Protein AF-A0A1G3LTA3-F1 (afdb_monomer)

Solvent-accessible surface area (backbone atoms only — not comparable to full-atom values): 8894 Å² total; per-residue (Å²): 129,84,82,78,85,76,84,68,77,89,58,83,80,71,72,67,45,79,45,62,39,91,92,45,67,89,30,38,42,28,38,36,65,76,47,78,65,48,52,52,50,50,54,48,58,60,66,43,89,36,75,40,73,43,100,82,72,47,75,40,84,38,70,75,50,74,66,59,47,42,37,51,54,51,33,70,18,60,59,39,46,49,45,42,64,55,98,44,48,33,92,82,73,28,53,39,62,57,59,78,86,63,51,53,69,60,43,35,55,51,58,73,72,46,60,67,68,58,56,51,51,55,27,46,53,45,25,70,77,38,78,93,45,48,70,86,79,74,74,83,73,80,82,84,124

Secondary structure (DSSP, 8-state):
--------TTS--PPPEEEE-SS-TT-EEEEPPPPHHHHHHHHHHHTS-EEEE-TTS-EEEEPPPHHHHHHHHHHHTEEEE--BSSSS-GGGTPPBSS-TT--HHHHHHHHTTS-HHHHHHHHHHHHHH-TTSSS----------

Mean predicted aligned error: 7.72 Å

Radius of gyration: 17.9 Å; Cα contacts (8 Å, |Δi|>4): 178; chains: 1; bounding box: 56×52×42 Å

Nearest PDB structures (foldseek):
  1xmm-assembly2_C  TM=2.481E-01  e=3.861E+00  Homo sapiens

Structure (mmCIF, N/CA/C/O backbone):
data_AF-A0A1G3LTA3-F1
#
_entry.id   AF-A0A1G3LTA3-F1
#
loop_
_atom_site.group_PDB
_atom_site.id
_atom_site.type_symbol
_atom_site.label_atom_id
_atom_site.label_alt_id
_atom_site.label_comp_id
_atom_site.label_asym_id
_atom_site.label_entity_id
_atom_site.label_seq_id
_atom_site.pdbx_PDB_ins_code
_atom_site.Cartn_x
_atom_site.Cartn_y
_atom_site.Cartn_z
_atom_site.occupancy
_atom_site.B_iso_or_equiv
_atom_site.auth_seq_id
_atom_site.auth_comp_id
_atom_site.auth_asym_id
_atom_site.auth_atom_id
_atom_site.pdbx_PDB_model_num
ATOM 1 N N . MET A 1 1 ? -15.151 19.043 -3.888 1.00 39.41 1 MET A N 1
ATOM 2 C CA . MET A 1 1 ? -15.838 18.652 -5.140 1.00 39.41 1 MET A CA 1
ATOM 3 C C . MET A 1 1 ? -16.911 17.646 -4.767 1.00 39.41 1 MET A C 1
ATOM 5 O O . MET A 1 1 ? -16.621 16.795 -3.941 1.00 39.41 1 MET A O 1
ATOM 9 N N . ALA A 1 2 ? -18.138 17.779 -5.275 1.00 42.47 2 ALA A N 1
ATOM 10 C CA . ALA A 1 2 ? -19.197 16.815 -4.980 1.00 42.47 2 ALA A CA 1
ATOM 11 C C . ALA A 1 2 ? -18.816 15.447 -5.563 1.00 42.47 2 ALA A C 1
ATOM 13 O O . ALA A 1 2 ? -18.508 15.346 -6.752 1.00 42.47 2 ALA A O 1
ATOM 14 N N . GLU A 1 3 ? -18.800 14.425 -4.715 1.00 50.19 3 GLU A N 1
ATOM 15 C CA . GLU A 1 3 ? -18.513 13.047 -5.092 1.00 50.19 3 GLU A CA 1
ATOM 16 C C . GLU A 1 3 ? -19.592 12.576 -6.075 1.00 50.19 3 GLU A C 1
ATOM 18 O O . GLU A 1 3 ? -20.780 12.480 -5.753 1.00 50.19 3 GLU A O 1
ATOM 23 N N . ARG A 1 4 ? -19.207 12.388 -7.339 1.00 57.97 4 ARG A N 1
ATOM 24 C CA . ARG A 1 4 ? -20.142 11.985 -8.387 1.00 57.97 4 ARG A CA 1
ATOM 25 C C . ARG A 1 4 ? -20.451 10.509 -8.162 1.00 57.97 4 ARG A C 1
ATOM 27 O O . ARG A 1 4 ? -19.634 9.659 -8.494 1.00 57.97 4 ARG A O 1
ATOM 34 N N . LYS A 1 5 ? -21.615 10.207 -7.586 1.00 59.09 5 LYS A N 1
ATOM 35 C CA . LYS A 1 5 ? -22.044 8.829 -7.321 1.00 59.09 5 LYS A CA 1
ATOM 36 C C . LYS A 1 5 ? -22.308 8.115 -8.652 1.00 59.09 5 LYS A C 1
ATOM 38 O O . LYS A 1 5 ? -23.356 8.299 -9.269 1.00 59.09 5 LYS A O 1
ATOM 43 N N . VAL A 1 6 ? -21.316 7.374 -9.141 1.00 71.06 6 VAL A N 1
ATOM 44 C CA . VAL A 1 6 ? -21.424 6.573 -10.366 1.00 71.06 6 VAL A CA 1
ATOM 45 C C . VAL A 1 6 ? -22.192 5.295 -10.032 1.00 71.06 6 VAL A C 1
ATOM 47 O O . VAL A 1 6 ? -21.866 4.605 -9.072 1.00 71.06 6 VAL A O 1
ATOM 50 N N . ASN A 1 7 ? -23.242 4.996 -10.799 1.00 73.25 7 ASN A N 1
ATOM 51 C CA . ASN A 1 7 ? -24.010 3.763 -10.651 1.00 73.25 7 ASN A CA 1
ATOM 52 C C . ASN A 1 7 ? -23.453 2.706 -11.612 1.00 73.25 7 ASN A C 1
ATOM 54 O O . ASN A 1 7 ? -23.600 2.840 -12.826 1.00 73.25 7 ASN A O 1
ATOM 58 N N . PHE A 1 8 ? -22.836 1.663 -11.061 1.00 75.81 8 PHE A N 1
ATOM 59 C CA . PHE A 1 8 ? -22.268 0.549 -11.820 1.00 75.81 8 PHE A CA 1
ATOM 60 C C . PHE A 1 8 ? -23.259 -0.615 -12.027 1.00 75.81 8 PHE A C 1
ATOM 62 O O . PHE A 1 8 ? -22.872 -1.687 -12.474 1.00 75.81 8 PHE A O 1
ATOM 69 N N . GLY A 1 9 ? -24.553 -0.437 -11.751 1.00 77.94 9 GLY A N 1
ATOM 70 C CA . GLY A 1 9 ? -25.567 -1.464 -11.996 1.00 77.94 9 GLY A CA 1
ATOM 71 C C . GLY A 1 9 ? -25.342 -2.726 -11.157 1.00 77.94 9 GLY A C 1
ATOM 72 O O . GLY A 1 9 ? -25.261 -2.646 -9.937 1.00 77.94 9 GLY A O 1
ATOM 73 N N . ALA A 1 10 ? -25.277 -3.891 -11.810 1.00 75.81 10 ALA A N 1
ATOM 74 C CA . ALA A 1 10 ? -25.133 -5.197 -11.156 1.00 75.81 10 ALA A CA 1
ATOM 75 C C . ALA A 1 10 ? -23.674 -5.612 -10.877 1.00 75.81 10 ALA A C 1
ATOM 77 O O . ALA A 1 10 ? -23.446 -6.704 -10.357 1.00 75.81 10 ALA A O 1
ATOM 78 N N . TYR A 1 11 ? -22.686 -4.787 -11.241 1.00 76.38 11 TYR A N 1
ATOM 79 C CA . TYR A 1 11 ? -21.294 -5.063 -10.892 1.00 76.38 11 TYR A CA 1
ATOM 80 C C . TYR A 1 11 ? -21.089 -4.882 -9.383 1.00 76.38 11 TYR A C 1
ATOM 82 O O . TYR A 1 11 ? -21.552 -3.898 -8.804 1.00 76.38 11 TYR A O 1
ATOM 90 N N . ALA A 1 12 ? -20.401 -5.835 -8.748 1.00 68.25 12 ALA A N 1
A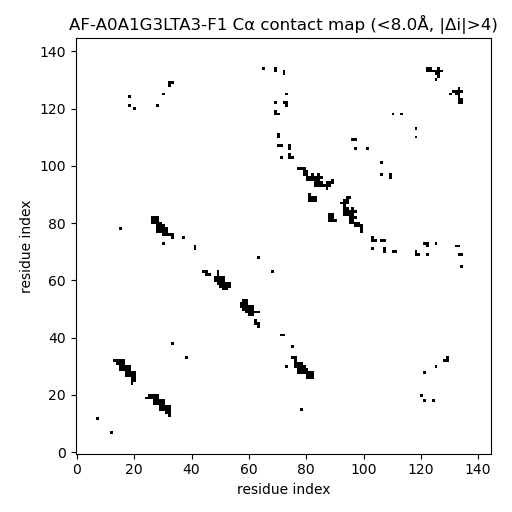TOM 91 C CA . ALA A 1 12 ? -20.110 -5.770 -7.323 1.00 68.25 12 ALA A CA 1
ATOM 92 C C . ALA A 1 12 ? -19.143 -4.614 -7.039 1.00 68.25 12 ALA A C 1
ATOM 94 O O . ALA A 1 12 ? -18.015 -4.602 -7.529 1.00 68.25 12 ALA A O 1
ATOM 95 N N . ILE A 1 13 ? -19.590 -3.652 -6.233 1.00 67.81 13 ILE A N 1
ATOM 96 C CA . ILE A 1 13 ? -18.686 -2.739 -5.538 1.00 67.81 13 ILE A CA 1
ATOM 97 C C . ILE A 1 13 ? -18.084 -3.575 -4.415 1.00 67.81 13 ILE A C 1
ATOM 99 O O . ILE A 1 13 ? -18.796 -3.964 -3.490 1.00 67.81 13 ILE A O 1
ATOM 103 N N . LEU A 1 14 ? -16.813 -3.936 -4.556 1.00 79.00 14 LEU A N 1
ATOM 104 C CA . LEU A 1 14 ? -16.095 -4.628 -3.496 1.00 79.00 14 LEU A CA 1
ATOM 105 C C . LEU A 1 14 ? -15.957 -3.670 -2.305 1.00 79.00 14 LEU A C 1
ATOM 107 O O . LEU A 1 14 ? -15.742 -2.472 -2.490 1.00 79.00 14 LEU A O 1
ATOM 111 N N . GLU A 1 15 ? -16.142 -4.185 -1.094 1.00 84.75 15 GLU A N 1
ATOM 112 C CA . GLU A 1 15 ? -15.976 -3.389 0.121 1.00 84.75 15 GLU A CA 1
ATOM 113 C C . GLU A 1 15 ? -14.499 -3.372 0.542 1.00 84.75 15 GLU A C 1
ATOM 115 O O . GLU A 1 15 ? -13.805 -4.380 0.359 1.00 84.75 15 GLU A O 1
ATOM 120 N N . PRO A 1 16 ? -14.006 -2.261 1.120 1.00 92.81 16 PRO A N 1
ATOM 121 C CA . PRO A 1 16 ? -12.663 -2.208 1.680 1.00 92.81 16 PRO A CA 1
ATOM 122 C C . PRO A 1 16 ? -12.490 -3.245 2.790 1.00 92.81 16 PRO A C 1
ATOM 124 O O . PRO A 1 16 ? -13.372 -3.437 3.632 1.00 92.81 16 PRO A O 1
ATOM 127 N N . VAL A 1 17 ? -11.329 -3.892 2.830 1.00 95.06 17 VAL A N 1
ATOM 128 C CA . VAL A 1 17 ? -11.019 -4.921 3.827 1.00 95.06 17 VAL A CA 1
ATOM 129 C C . VAL A 1 17 ? -10.079 -4.350 4.876 1.00 95.06 17 VAL A C 1
ATOM 131 O O . VAL A 1 17 ? -8.996 -3.863 4.564 1.00 95.06 17 VAL A O 1
ATOM 134 N N . LYS A 1 18 ? -10.467 -4.448 6.148 1.00 96.44 18 LYS A N 1
ATOM 135 C CA . LYS A 1 18 ? -9.602 -4.098 7.278 1.00 96.44 18 LYS A CA 1
ATOM 136 C C . LYS A 1 18 ? -8.762 -5.312 7.683 1.00 96.44 18 LYS A C 1
ATOM 138 O O . LYS A 1 18 ? -9.285 -6.257 8.266 1.00 96.44 18 LYS A O 1
ATOM 143 N N . TYR A 1 19 ? -7.468 -5.270 7.392 1.00 96.69 19 TYR A N 1
ATOM 144 C CA . TYR A 1 19 ? -6.486 -6.269 7.807 1.00 96.69 19 TYR A CA 1
ATOM 145 C C . TYR A 1 19 ? -5.900 -5.920 9.182 1.00 96.69 19 TYR A C 1
ATOM 147 O O . TYR A 1 19 ? -5.573 -4.759 9.415 1.00 96.69 19 TYR A O 1
ATOM 155 N N . GLN A 1 20 ? -5.755 -6.900 10.077 1.00 97.31 20 GLN A N 1
ATOM 156 C CA . GLN A 1 20 ? -5.083 -6.749 11.376 1.00 97.31 20 GLN A CA 1
ATOM 157 C C . GLN A 1 20 ? -3.740 -7.472 11.363 1.00 97.31 20 GLN A C 1
ATOM 159 O O . GLN A 1 20 ? -3.657 -8.592 10.861 1.00 97.31 20 GLN A O 1
ATOM 164 N N . PHE A 1 21 ? -2.712 -6.853 11.943 1.00 96.19 21 PHE A N 1
ATOM 165 C CA . PHE A 1 21 ? -1.368 -7.424 11.939 1.00 96.19 21 PHE A CA 1
ATOM 166 C C . PHE A 1 21 ? -1.225 -8.571 12.939 1.00 96.19 21 PHE A C 1
ATOM 168 O O . PHE A 1 21 ? -1.682 -8.493 14.076 1.00 96.19 21 PHE A O 1
ATOM 175 N N . ALA A 1 22 ? -0.519 -9.628 12.546 1.00 95.31 22 ALA A N 1
ATOM 176 C CA . ALA A 1 22 ? -0.344 -10.824 13.362 1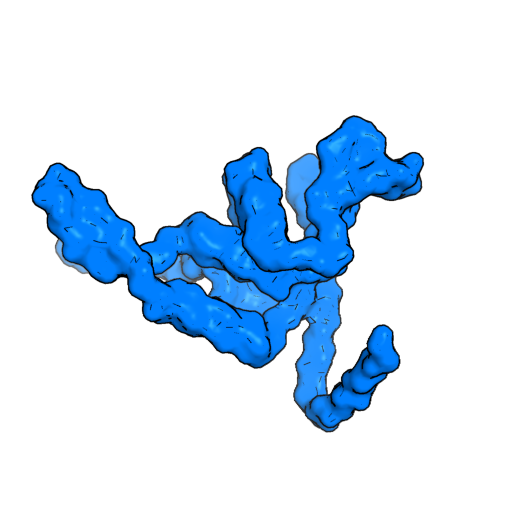.00 95.31 22 ALA A CA 1
ATOM 177 C C . ALA A 1 22 ? 0.463 -10.551 14.641 1.00 95.31 22 ALA A C 1
ATOM 179 O O . ALA A 1 22 ? 0.159 -11.099 15.701 1.00 95.31 22 ALA A O 1
ATOM 180 N N . LYS A 1 23 ? 1.501 -9.709 14.545 1.00 95.75 23 LYS A N 1
ATOM 181 C CA . LYS A 1 23 ? 2.366 -9.355 15.685 1.00 95.75 23 LYS A CA 1
ATOM 182 C C . LYS A 1 23 ? 1.841 -8.192 16.523 1.00 95.75 23 LYS A C 1
ATOM 184 O O . LYS A 1 23 ? 2.209 -8.104 17.688 1.00 95.75 23 LYS A O 1
ATOM 189 N N . MET A 1 24 ? 1.006 -7.339 15.933 1.00 94.44 24 MET A N 1
ATOM 190 C CA . MET A 1 24 ? 0.408 -6.158 16.566 1.00 94.44 24 MET A CA 1
ATOM 191 C C . MET A 1 24 ? -1.092 -6.125 16.225 1.00 94.44 24 MET A C 1
ATOM 193 O O . MET A 1 24 ? -1.490 -5.396 15.316 1.00 94.44 24 MET A O 1
ATOM 197 N N . PRO A 1 25 ? -1.935 -6.951 16.874 1.00 93.94 25 PRO A N 1
ATOM 198 C CA . PRO A 1 25 ? -3.354 -7.103 16.518 1.00 93.94 25 PRO A CA 1
ATOM 199 C C . PRO A 1 25 ? -4.193 -5.825 16.659 1.00 93.94 25 PRO A C 1
ATOM 201 O O . PRO A 1 25 ? -5.274 -5.707 16.079 1.00 93.94 25 PRO A O 1
ATOM 204 N N . GLU A 1 26 ? -3.710 -4.870 17.450 1.00 94.50 26 GLU A N 1
ATOM 205 C CA . GLU A 1 26 ? -4.269 -3.532 17.586 1.00 94.50 26 GLU A CA 1
ATOM 206 C C . GLU A 1 26 ? -4.029 -2.669 16.342 1.00 94.50 26 GLU A C 1
ATOM 208 O O . GLU A 1 26 ? -4.812 -1.761 16.060 1.00 94.50 26 GLU A O 1
ATOM 213 N N . TRP A 1 27 ? -2.978 -2.953 15.569 1.00 96.38 27 TRP A N 1
ATOM 214 C CA . TRP A 1 27 ? -2.707 -2.261 14.319 1.00 96.38 27 TRP A CA 1
ATOM 215 C C . TRP A 1 27 ? -3.538 -2.843 13.186 1.00 96.38 27 TRP A C 1
ATOM 217 O O . TRP A 1 27 ? -3.764 -4.052 13.085 1.00 96.38 27 TRP A O 1
ATOM 227 N N . TYR A 1 28 ? -3.952 -1.966 12.280 1.00 97.62 2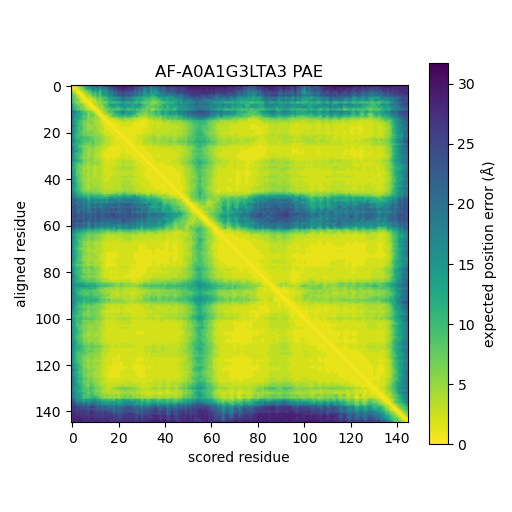8 TYR A N 1
ATOM 228 C CA . TYR A 1 28 ? -4.665 -2.332 11.078 1.00 97.62 28 TYR A CA 1
ATOM 229 C C . TYR A 1 28 ? -4.169 -1.588 9.845 1.00 97.62 28 TYR A C 1
ATOM 231 O O . TYR A 1 28 ? -3.651 -0.469 9.905 1.00 97.62 28 TYR A O 1
ATOM 239 N N . TRP A 1 29 ? -4.420 -2.212 8.704 1.00 97.81 29 TRP A N 1
ATOM 240 C CA . TRP A 1 29 ? -4.284 -1.632 7.379 1.00 97.81 29 TRP A CA 1
ATOM 241 C C . TRP A 1 29 ? -5.593 -1.838 6.620 1.00 97.81 29 TRP A C 1
ATOM 243 O O . TRP A 1 29 ? -6.132 -2.943 6.601 1.00 97.81 29 TRP A O 1
ATOM 253 N N . VAL A 1 30 ? -6.144 -0.782 6.033 1.00 97.69 30 VAL A N 1
ATOM 254 C CA . VAL A 1 30 ? -7.342 -0.867 5.192 1.00 97.69 30 VAL A CA 1
ATOM 255 C C . VAL A 1 30 ? -6.899 -1.013 3.746 1.00 97.69 30 VAL A C 1
ATOM 257 O O . VAL A 1 30 ? -6.119 -0.201 3.247 1.00 97.69 30 VAL A O 1
ATOM 260 N N . ILE A 1 31 ? -7.397 -2.060 3.099 1.00 96.69 31 ILE A N 1
ATOM 261 C CA . ILE A 1 31 ? -7.117 -2.406 1.711 1.00 96.69 31 ILE A CA 1
ATOM 262 C C . ILE A 1 31 ? -8.359 -2.064 0.895 1.00 96.69 31 ILE A C 1
ATOM 264 O O . ILE A 1 31 ? -9.397 -2.717 1.021 1.00 96.69 31 ILE A O 1
ATOM 268 N N . GLU A 1 32 ? -8.245 -1.034 0.069 1.00 94.75 32 GLU A N 1
ATOM 269 C CA . GLU A 1 32 ? -9.228 -0.713 -0.957 1.00 94.75 32 GLU A CA 1
ATOM 270 C C . GLU A 1 32 ? -9.126 -1.736 -2.094 1.00 94.75 32 GLU A C 1
ATOM 272 O O . GLU A 1 32 ? -8.020 -2.104 -2.502 1.00 94.75 32 GLU A O 1
ATOM 277 N N . PRO A 1 33 ? -10.252 -2.212 -2.639 1.00 90.75 33 PRO A N 1
ATOM 278 C CA . PRO A 1 33 ? -10.215 -3.055 -3.821 1.00 90.75 33 PRO A CA 1
ATOM 279 C C . PRO A 1 33 ? -9.676 -2.257 -5.020 1.00 90.75 33 PRO A C 1
ATOM 281 O O . PRO A 1 33 ? -10.120 -1.127 -5.252 1.00 90.75 33 PRO A O 1
ATOM 284 N N . PRO A 1 34 ? -8.765 -2.829 -5.825 1.00 92.19 34 PRO A N 1
ATOM 285 C CA . PRO A 1 34 ? -8.207 -2.132 -6.968 1.00 92.19 34 PRO A CA 1
ATOM 286 C C . PRO A 1 34 ? -9.292 -1.856 -8.004 1.00 92.19 34 PRO A C 1
ATOM 288 O O . PRO A 1 34 ? -10.126 -2.701 -8.342 1.00 92.19 34 PRO A O 1
ATOM 291 N N . THR A 1 35 ? -9.267 -0.647 -8.539 1.00 91.12 35 THR A N 1
ATOM 292 C CA . THR A 1 35 ? -10.135 -0.223 -9.628 1.00 91.12 35 THR A CA 1
ATOM 293 C C . THR A 1 35 ? -9.465 -0.477 -10.978 1.00 91.12 35 THR A C 1
ATOM 295 O O . THR A 1 35 ? -8.256 -0.687 -11.082 1.00 91.12 35 THR A O 1
ATOM 298 N N . SER A 1 36 ? -10.221 -0.351 -12.074 1.00 90.31 36 SER A N 1
ATOM 299 C CA . SER A 1 36 ? -9.635 -0.405 -13.424 1.00 90.31 36 SER A CA 1
ATOM 300 C C . SER A 1 36 ? -8.562 0.668 -13.666 1.00 90.31 36 SER A C 1
ATOM 302 O O . SER A 1 36 ? -7.725 0.514 -14.554 1.00 90.31 36 SER A O 1
ATOM 304 N N . ARG A 1 37 ? -8.583 1.772 -12.906 1.00 92.56 37 ARG A N 1
ATOM 305 C CA . ARG A 1 37 ? -7.535 2.794 -12.966 1.00 92.56 37 ARG A CA 1
ATOM 306 C C . ARG A 1 37 ? -6.229 2.271 -12.374 1.00 92.56 37 ARG A C 1
ATOM 308 O O . ARG A 1 37 ? -5.180 2.529 -12.961 1.00 92.56 37 ARG A O 1
ATOM 315 N N . ASP A 1 38 ? -6.306 1.545 -11.270 1.00 94.56 38 ASP A N 1
ATOM 316 C CA . ASP A 1 38 ? -5.139 1.037 -10.549 1.00 94.56 38 ASP A CA 1
ATOM 317 C C . ASP A 1 38 ? -4.478 -0.091 -11.344 1.00 94.56 38 ASP A C 1
ATOM 319 O O . ASP A 1 38 ? -3.265 -0.080 -11.538 1.00 94.56 38 ASP A O 1
ATOM 323 N N . GLU A 1 39 ? -5.278 -0.962 -11.966 1.00 93.56 39 GLU A N 1
ATOM 324 C CA . GLU A 1 39 ? -4.793 -1.960 -12.932 1.00 93.56 39 GLU A CA 1
ATOM 325 C C . GLU A 1 39 ? -4.057 -1.310 -14.115 1.00 93.56 39 GLU A C 1
ATOM 327 O O . GLU A 1 39 ? -2.987 -1.754 -14.535 1.00 93.56 39 GLU A O 1
ATOM 332 N N . LEU A 1 40 ? -4.581 -0.196 -14.643 1.00 94.75 40 LEU A N 1
ATOM 333 C CA . LEU A 1 40 ? -3.898 0.556 -15.697 1.00 94.75 40 LEU A CA 1
ATOM 334 C C . LEU A 1 40 ? -2.591 1.191 -15.195 1.00 94.75 40 LEU A C 1
ATOM 336 O O . LEU A 1 40 ? -1.634 1.310 -15.965 1.00 94.75 40 LEU A O 1
ATOM 340 N N . GLN A 1 41 ? -2.537 1.627 -13.935 1.00 94.75 41 GLN A N 1
ATOM 341 C CA . GLN A 1 41 ? -1.311 2.146 -13.328 1.00 94.75 41 GLN A CA 1
ATOM 342 C C . GLN A 1 41 ? -0.270 1.040 -13.148 1.00 94.75 41 GLN A C 1
ATOM 344 O O . GLN A 1 41 ? 0.879 1.260 -13.527 1.00 94.75 41 GLN A O 1
ATOM 349 N N . MET A 1 42 ? -0.670 -0.152 -12.703 1.00 94.00 42 MET A N 1
ATOM 350 C CA . MET A 1 42 ? 0.202 -1.328 -12.637 1.00 94.00 42 MET A CA 1
ATOM 351 C C . MET A 1 42 ? 0.719 -1.733 -14.018 1.00 94.00 42 MET A C 1
ATOM 353 O O . MET A 1 42 ? 1.921 -1.907 -14.210 1.00 94.00 42 MET A O 1
ATOM 357 N N . ALA A 1 43 ? -0.149 -1.782 -15.031 1.00 91.69 43 ALA A N 1
ATOM 358 C CA . ALA A 1 43 ? 0.270 -2.084 -16.397 1.00 91.69 43 ALA A CA 1
ATOM 359 C C . ALA A 1 43 ? 1.303 -1.071 -16.919 1.00 91.69 43 ALA A C 1
ATOM 361 O O . ALA A 1 43 ? 2.294 -1.452 -17.543 1.00 91.69 43 ALA A O 1
ATOM 362 N N . LYS A 1 44 ? 1.108 0.226 -16.656 1.00 91.19 44 LYS A N 1
ATOM 363 C CA . LYS A 1 44 ? 2.090 1.262 -17.014 1.00 91.19 44 LYS A CA 1
ATOM 364 C C . LYS A 1 44 ? 3.393 1.105 -16.243 1.00 91.19 44 LYS A C 1
ATOM 366 O O . LYS A 1 44 ? 4.447 1.295 -16.834 1.00 91.19 44 LYS A O 1
ATOM 371 N N . PHE A 1 45 ? 3.314 0.760 -14.964 1.00 91.12 45 PHE A N 1
ATOM 372 C CA . PHE A 1 45 ? 4.469 0.533 -14.109 1.00 91.12 45 PHE A CA 1
ATOM 373 C C . PHE A 1 45 ? 5.339 -0.623 -14.627 1.00 91.12 45 PHE A C 1
ATOM 375 O O . PHE A 1 45 ? 6.539 -0.438 -14.811 1.00 91.12 45 PHE A O 1
ATOM 382 N N . TYR A 1 46 ? 4.742 -1.761 -14.995 1.00 88.69 46 TYR A N 1
ATOM 383 C CA . TYR A 1 46 ? 5.479 -2.889 -15.583 1.00 88.69 46 TYR A CA 1
ATOM 384 C C . TYR A 1 46 ? 6.096 -2.594 -16.951 1.00 88.69 46 TYR A C 1
ATOM 386 O O . TYR A 1 46 ? 7.132 -3.157 -17.294 1.00 88.69 46 TYR A O 1
ATOM 394 N N . ASN A 1 47 ? 5.458 -1.732 -17.744 1.00 85.69 47 ASN A N 1
ATOM 395 C CA . ASN A 1 47 ? 5.933 -1.365 -19.079 1.00 85.69 47 ASN A CA 1
ATOM 396 C C . ASN A 1 47 ? 6.811 -0.104 -19.082 1.00 85.69 47 ASN A C 1
ATOM 398 O O . ASN A 1 47 ? 7.262 0.326 -20.147 1.00 85.69 47 ASN A O 1
ATOM 402 N N . ALA A 1 48 ? 7.040 0.515 -17.921 1.00 83.69 48 ALA A N 1
ATOM 403 C CA . ALA A 1 48 ? 7.917 1.666 -17.820 1.00 83.69 48 ALA A CA 1
ATOM 404 C C . ALA A 1 48 ? 9.357 1.220 -18.125 1.00 83.69 48 ALA A C 1
ATOM 406 O O . ALA A 1 48 ? 9.813 0.214 -17.579 1.00 83.69 48 ALA A O 1
ATOM 407 N N . PRO A 1 49 ? 10.096 1.938 -18.990 1.00 72.38 49 PRO A N 1
ATOM 408 C CA . PRO A 1 49 ? 11.468 1.579 -19.309 1.00 72.38 49 PRO A CA 1
ATOM 409 C C . PRO A 1 49 ? 12.349 1.758 -18.069 1.00 72.38 49 PRO A C 1
ATOM 411 O O . PRO A 1 49 ? 12.788 2.865 -17.764 1.00 72.38 49 PRO A O 1
ATOM 414 N N . GLN A 1 50 ? 12.622 0.666 -17.357 1.00 71.12 50 GLN A N 1
ATOM 415 C CA . GLN A 1 50 ? 13.645 0.643 -16.321 1.00 71.12 50 GLN A CA 1
ATOM 416 C C . GLN A 1 50 ? 14.987 0.289 -16.953 1.00 71.12 50 GLN A C 1
ATOM 418 O O . GLN A 1 50 ? 15.083 -0.635 -17.759 1.00 71.12 50 GLN A O 1
ATOM 423 N N . ILE A 1 51 ? 16.036 1.024 -16.599 1.00 71.69 51 ILE A N 1
ATOM 424 C CA . ILE A 1 51 ? 17.396 0.729 -17.045 1.00 71.69 51 ILE A CA 1
ATOM 425 C C . ILE A 1 51 ? 18.136 0.075 -15.887 1.00 71.69 51 ILE A C 1
ATOM 427 O O . ILE A 1 51 ? 18.470 0.732 -14.904 1.00 71.69 51 ILE A O 1
ATOM 431 N N . THR A 1 52 ? 18.437 -1.213 -16.019 1.00 66.81 52 THR A N 1
ATOM 432 C CA . THR A 1 52 ? 19.364 -1.889 -15.111 1.00 66.81 52 THR A CA 1
ATOM 433 C C . THR A 1 52 ? 20.769 -1.802 -15.692 1.00 66.81 52 THR A C 1
ATOM 435 O O . THR A 1 52 ? 21.002 -2.201 -16.837 1.00 66.81 52 THR A O 1
ATOM 438 N N . ILE A 1 53 ? 21.716 -1.287 -14.907 1.00 70.31 53 ILE A N 1
ATOM 439 C CA . ILE A 1 53 ? 23.134 -1.254 -15.277 1.00 70.31 53 ILE A CA 1
ATOM 440 C C . ILE A 1 53 ? 23.766 -2.562 -14.809 1.00 70.31 53 ILE A C 1
ATOM 442 O O . ILE A 1 53 ? 23.923 -2.802 -13.613 1.00 70.31 53 ILE A O 1
ATOM 446 N N . GLY A 1 54 ? 24.111 -3.429 -15.758 1.00 72.56 54 GLY A N 1
ATOM 447 C CA . GLY A 1 54 ? 24.810 -4.672 -15.458 1.00 72.5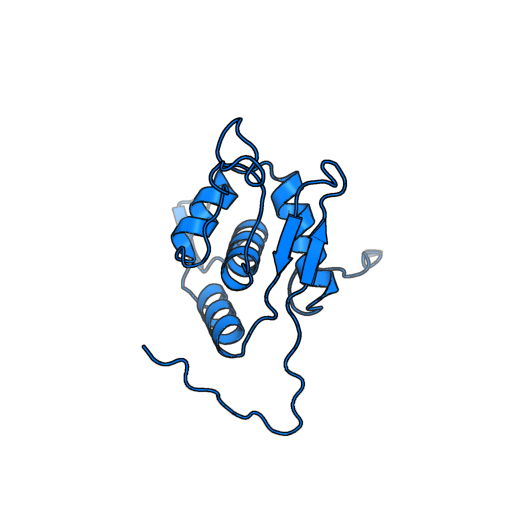6 54 GLY A CA 1
ATOM 448 C C . GLY A 1 54 ? 26.258 -4.441 -14.991 1.00 72.56 54 GLY A C 1
ATOM 449 O O . GLY A 1 54 ? 26.815 -3.365 -15.215 1.00 72.56 54 GLY A O 1
ATOM 450 N N . PRO A 1 55 ? 26.929 -5.474 -14.445 1.00 69.38 55 PRO A N 1
ATOM 451 C CA . PRO A 1 55 ? 28.309 -5.386 -13.938 1.00 69.38 55 PRO A CA 1
ATOM 452 C C . PRO A 1 55 ? 29.348 -4.885 -14.957 1.00 69.38 55 PRO A C 1
ATOM 454 O O . PRO A 1 55 ? 30.401 -4.388 -14.580 1.00 69.38 55 PRO A O 1
ATOM 457 N N . ALA A 1 56 ? 29.048 -5.006 -16.254 1.00 77.31 56 ALA A N 1
ATOM 458 C CA . ALA A 1 56 ? 29.885 -4.547 -17.362 1.00 77.31 56 ALA A CA 1
ATOM 459 C C . ALA A 1 56 ? 29.443 -3.187 -17.952 1.00 77.31 56 ALA A C 1
ATOM 461 O O . ALA A 1 56 ? 29.790 -2.875 -19.088 1.00 77.31 56 ALA A O 1
ATOM 462 N N . GLY A 1 57 ? 28.609 -2.413 -17.247 1.00 74.19 57 GLY A N 1
ATOM 463 C CA . GLY A 1 57 ? 28.074 -1.136 -17.739 1.00 74.19 57 GLY A CA 1
ATOM 464 C C . GLY A 1 57 ? 27.037 -1.272 -18.861 1.00 74.19 57 GLY A C 1
ATOM 465 O O . GLY A 1 57 ? 26.677 -0.284 -19.496 1.00 74.19 57 GLY A O 1
ATOM 466 N N . THR A 1 58 ? 26.547 -2.487 -19.131 1.00 70.19 58 THR A N 1
ATOM 467 C CA . THR A 1 58 ? 25.506 -2.711 -20.142 1.00 70.19 58 THR A CA 1
ATOM 468 C C . THR A 1 58 ? 24.143 -2.315 -19.582 1.00 70.19 58 THR A C 1
ATOM 470 O O . THR A 1 58 ? 23.715 -2.843 -18.558 1.00 70.19 58 THR A O 1
ATOM 473 N N . SER A 1 59 ? 23.474 -1.380 -20.257 1.00 69.06 59 SER A N 1
ATOM 474 C CA . SER A 1 59 ? 22.081 -1.018 -19.991 1.00 69.06 59 SER A CA 1
ATOM 475 C C . SER A 1 59 ? 21.163 -2.081 -20.588 1.00 69.06 59 SER A C 1
ATOM 477 O O . SER A 1 59 ? 21.299 -2.431 -21.764 1.00 69.06 59 SER A O 1
ATOM 479 N N . ARG A 1 60 ? 20.243 -2.614 -19.783 1.00 67.12 60 ARG A N 1
ATOM 480 C CA . ARG A 1 60 ? 19.174 -3.500 -20.252 1.00 67.12 60 ARG A CA 1
ATOM 481 C C . ARG A 1 60 ? 17.826 -3.007 -19.731 1.00 67.12 60 ARG A C 1
ATOM 483 O O . ARG A 1 60 ? 17.791 -2.504 -18.607 1.00 67.12 60 ARG A O 1
ATOM 490 N N . PRO A 1 61 ? 16.737 -3.182 -20.504 1.00 66.00 61 PRO A N 1
ATOM 491 C CA . PRO A 1 61 ? 15.389 -3.064 -19.970 1.00 66.00 61 PRO A CA 1
ATOM 492 C C . PRO A 1 61 ? 15.239 -4.024 -18.784 1.00 66.00 61 PRO A C 1
ATOM 494 O O . PRO A 1 61 ? 15.388 -5.237 -18.951 1.00 66.00 61 PRO A O 1
ATOM 497 N N . GLY A 1 62 ? 15.031 -3.474 -17.594 1.00 70.94 62 GLY A N 1
ATOM 498 C CA . GLY A 1 62 ? 14.693 -4.219 -16.387 1.00 70.94 62 GLY A CA 1
ATOM 499 C C . GLY A 1 62 ? 13.179 -4.325 -16.236 1.00 70.94 62 GLY A C 1
ATOM 500 O O . GLY A 1 62 ? 12.448 -3.435 -16.667 1.00 70.94 62 GLY A O 1
ATOM 501 N N . LEU A 1 63 ? 12.712 -5.417 -15.636 1.00 80.69 63 LEU A N 1
ATOM 502 C CA . LEU A 1 63 ? 11.370 -5.467 -15.060 1.00 80.69 63 LEU A CA 1
ATOM 503 C C . LEU A 1 63 ? 11.444 -4.946 -13.620 1.00 80.69 63 LEU A C 1
ATOM 505 O O . LEU A 1 63 ? 12.487 -5.147 -12.987 1.00 80.69 63 LEU A O 1
ATOM 509 N N . PRO A 1 64 ? 10.358 -4.358 -13.088 1.00 86.81 64 PRO A N 1
ATOM 510 C CA . PRO A 1 64 ? 10.286 -4.047 -11.672 1.00 86.81 64 PRO A CA 1
ATOM 511 C C . PRO A 1 64 ? 10.603 -5.278 -10.828 1.00 86.81 64 PRO A C 1
ATOM 513 O O . PRO A 1 64 ? 10.159 -6.396 -11.107 1.00 86.81 64 PRO A O 1
ATOM 516 N N . THR A 1 65 ? 11.372 -5.068 -9.775 1.00 88.94 65 THR A N 1
ATOM 517 C CA . THR A 1 65 ? 11.612 -6.076 -8.753 1.00 88.94 65 THR A CA 1
ATOM 518 C C . THR A 1 65 ? 10.317 -6.393 -8.001 1.00 88.94 65 THR A C 1
ATOM 520 O O . THR A 1 65 ? 9.340 -5.634 -8.010 1.00 88.94 65 THR A O 1
ATOM 523 N N . TRP A 1 66 ? 10.304 -7.532 -7.308 1.00 90.12 66 TRP A N 1
ATOM 524 C CA . TRP A 1 66 ? 9.149 -7.943 -6.509 1.00 90.12 66 TRP A CA 1
ATOM 525 C C . TRP A 1 66 ? 8.835 -6.938 -5.387 1.00 90.12 66 TRP A C 1
ATOM 527 O O . TRP A 1 66 ? 7.667 -6.729 -5.084 1.00 90.12 66 TRP A O 1
ATOM 537 N N . ILE A 1 67 ? 9.845 -6.275 -4.808 1.00 92.88 67 ILE A N 1
ATOM 538 C CA . ILE A 1 67 ? 9.631 -5.292 -3.736 1.00 92.88 67 ILE A CA 1
ATOM 539 C C . ILE A 1 67 ? 9.059 -3.979 -4.276 1.00 92.88 67 ILE A C 1
ATOM 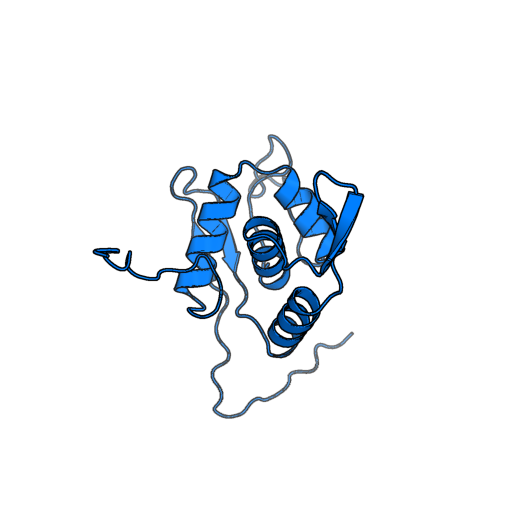541 O O . ILE A 1 67 ? 8.150 -3.421 -3.671 1.00 92.88 67 ILE A O 1
ATOM 545 N N . GLU A 1 68 ? 9.513 -3.517 -5.446 1.00 93.44 68 GLU A N 1
ATOM 546 C CA . GLU A 1 68 ? 8.922 -2.341 -6.096 1.00 93.44 68 GLU A CA 1
ATOM 547 C C . GLU A 1 68 ? 7.468 -2.620 -6.503 1.00 93.44 68 GLU A C 1
ATOM 549 O O . GLU A 1 68 ? 6.605 -1.759 -6.356 1.00 93.44 68 GLU A O 1
ATOM 554 N N . THR A 1 69 ? 7.184 -3.848 -6.949 1.00 94.88 69 THR A N 1
ATOM 555 C CA . THR A 1 69 ? 5.815 -4.310 -7.210 1.00 94.88 69 THR A CA 1
ATOM 556 C C . THR A 1 69 ? 4.969 -4.277 -5.938 1.00 94.88 69 THR A C 1
ATOM 558 O O . THR A 1 69 ? 3.896 -3.679 -5.941 1.00 94.88 69 THR A O 1
ATOM 561 N N . ALA A 1 70 ? 5.470 -4.847 -4.837 1.00 96.69 70 ALA A N 1
ATOM 562 C CA . ALA A 1 70 ? 4.772 -4.847 -3.555 1.00 96.69 70 ALA A CA 1
ATOM 563 C C . ALA A 1 70 ? 4.451 -3.425 -3.081 1.00 96.69 70 ALA A C 1
ATOM 565 O O . ALA A 1 70 ? 3.317 -3.139 -2.709 1.00 96.69 70 ALA A O 1
ATOM 566 N N . HIS A 1 71 ? 5.426 -2.514 -3.144 1.00 97.81 71 HIS A N 1
ATOM 567 C CA . HIS A 1 71 ? 5.229 -1.124 -2.739 1.00 97.81 71 HIS A CA 1
ATOM 568 C C . HIS A 1 71 ? 4.153 -0.434 -3.578 1.00 97.81 71 HIS A C 1
ATOM 570 O O . HIS A 1 71 ? 3.263 0.207 -3.016 1.00 97.81 71 HIS A O 1
ATOM 576 N N . ARG A 1 72 ? 4.193 -0.611 -4.904 1.00 97.25 72 ARG A N 1
ATOM 577 C CA . ARG A 1 72 ? 3.218 -0.002 -5.811 1.00 97.25 72 ARG A CA 1
ATOM 578 C C . ARG A 1 72 ? 1.807 -0.521 -5.552 1.00 97.25 72 ARG A C 1
ATOM 580 O O . ARG A 1 72 ? 0.881 0.279 -5.461 1.00 97.25 72 ARG A O 1
ATOM 587 N N . GLU A 1 73 ? 1.639 -1.832 -5.397 1.00 97.56 73 GLU A N 1
ATOM 588 C CA . GLU A 1 73 ? 0.336 -2.446 -5.116 1.00 97.56 73 GLU A CA 1
ATOM 589 C C . GLU A 1 73 ? -0.233 -1.999 -3.765 1.00 97.56 73 GLU A C 1
ATOM 591 O O . GLU A 1 73 ? -1.400 -1.603 -3.689 1.00 97.56 73 GLU A O 1
ATOM 596 N N . ILE A 1 74 ? 0.593 -1.995 -2.711 1.00 97.88 74 ILE A N 1
ATOM 597 C CA . ILE A 1 74 ? 0.198 -1.518 -1.378 1.00 97.88 74 ILE A CA 1
ATOM 598 C C . ILE A 1 74 ? -0.228 -0.050 -1.432 1.00 97.88 74 ILE A C 1
ATOM 600 O O . ILE A 1 74 ? -1.257 0.316 -0.869 1.00 97.88 74 ILE A O 1
ATOM 604 N N . ALA A 1 75 ? 0.540 0.792 -2.123 1.00 97.88 75 ALA A N 1
ATOM 605 C CA . ALA A 1 75 ? 0.245 2.213 -2.223 1.00 97.88 75 ALA A CA 1
ATOM 606 C C . ALA A 1 75 ? -1.027 2.501 -3.040 1.00 97.88 75 ALA A C 1
ATOM 608 O O . ALA A 1 75 ? -1.792 3.392 -2.677 1.00 97.88 75 ALA A O 1
ATOM 609 N N . LEU A 1 76 ? -1.287 1.744 -4.112 1.00 97.12 76 LEU A N 1
ATOM 610 C CA . LEU A 1 76 ? -2.499 1.892 -4.929 1.00 97.12 76 LEU A CA 1
ATOM 611 C C . LEU A 1 76 ? -3.775 1.436 -4.210 1.00 97.12 76 LEU A C 1
ATOM 613 O O . LEU A 1 76 ? -4.850 1.948 -4.502 1.00 97.12 76 LEU A O 1
ATOM 617 N N . THR A 1 77 ? -3.661 0.496 -3.273 1.00 96.69 77 THR A N 1
ATOM 618 C CA . THR A 1 77 ? -4.801 -0.074 -2.530 1.00 96.69 77 THR A CA 1
ATOM 619 C C . THR A 1 77 ? -4.914 0.466 -1.107 1.00 96.69 77 THR A C 1
ATOM 621 O O . THR A 1 77 ? -5.634 -0.085 -0.278 1.00 96.69 77 THR A O 1
ATOM 624 N N . PHE A 1 78 ? -4.213 1.550 -0.783 1.00 97.62 78 PHE A N 1
ATOM 625 C CA . PHE A 1 78 ? -4.258 2.119 0.555 1.00 97.62 78 PHE A CA 1
ATOM 626 C C . PHE A 1 78 ? -5.602 2.803 0.850 1.00 97.62 78 PHE A C 1
ATOM 628 O O . PHE A 1 78 ? -5.956 3.795 0.214 1.00 97.62 78 PHE A O 1
ATOM 635 N N . GLY A 1 79 ? -6.307 2.319 1.877 1.00 95.88 79 GLY A N 1
ATOM 636 C CA . GLY A 1 79 ? -7.546 2.923 2.389 1.00 95.88 79 GLY A CA 1
ATOM 637 C C . GLY A 1 79 ? -7.420 3.604 3.754 1.00 95.88 79 GLY A C 1
ATOM 638 O O . GLY A 1 79 ? -8.334 4.304 4.184 1.00 95.88 79 GLY A O 1
ATOM 639 N N . GLY A 1 80 ? -6.306 3.408 4.467 1.00 97.06 80 GLY A N 1
ATOM 640 C CA . GLY A 1 80 ? -6.108 3.930 5.823 1.00 97.06 80 GLY A CA 1
ATOM 641 C C . GLY A 1 80 ? -5.319 2.988 6.734 1.00 97.06 80 GLY A C 1
ATOM 642 O O . GLY A 1 80 ? -5.159 1.803 6.455 1.00 97.06 80 GLY A O 1
ATOM 643 N N . THR A 1 81 ? -4.826 3.507 7.856 1.00 97.75 81 THR A N 1
ATOM 644 C CA . THR A 1 81 ? -4.133 2.728 8.893 1.00 97.75 81 THR A CA 1
ATOM 645 C C . THR A 1 81 ? -4.219 3.445 10.241 1.00 97.75 81 THR A C 1
ATOM 647 O O . THR A 1 81 ? -4.412 4.660 10.278 1.00 97.75 81 THR A O 1
ATOM 650 N N . ASN A 1 82 ? -4.068 2.710 11.346 1.00 97.31 82 ASN A N 1
ATOM 651 C CA . ASN A 1 82 ? -3.828 3.276 12.680 1.00 97.31 82 ASN A CA 1
ATOM 652 C C . ASN A 1 82 ? -2.409 3.013 13.207 1.00 97.31 82 ASN A C 1
ATOM 654 O O . ASN A 1 82 ? -2.167 3.257 14.389 1.00 97.31 82 ASN A O 1
ATOM 658 N N . ILE A 1 83 ? -1.484 2.512 12.380 1.00 96.19 83 ILE A N 1
ATOM 659 C CA . ILE A 1 83 ? -0.075 2.421 12.777 1.00 96.19 83 ILE A CA 1
ATOM 660 C C . ILE A 1 83 ? 0.377 3.846 13.110 1.00 96.19 83 ILE A C 1
ATOM 662 O O . ILE A 1 83 ? 0.243 4.717 12.247 1.00 96.19 83 ILE A O 1
ATOM 666 N N . PRO A 1 84 ? 0.852 4.130 14.330 1.00 95.38 84 PRO A N 1
ATOM 667 C CA . PRO A 1 84 ? 1.159 5.495 14.719 1.00 95.38 84 PRO A CA 1
ATOM 668 C C . PRO A 1 84 ? 2.500 5.944 14.119 1.00 95.38 84 PRO A C 1
ATOM 670 O O . PRO A 1 84 ? 3.438 5.160 13.992 1.00 95.38 84 PRO A O 1
ATOM 673 N N . LEU A 1 85 ? 2.593 7.221 13.739 1.00 92.94 85 LEU A N 1
ATOM 674 C CA . LEU A 1 85 ? 3.831 7.839 13.243 1.00 92.94 85 LEU A CA 1
ATOM 675 C C . LEU A 1 85 ? 4.881 8.015 14.357 1.00 92.94 85 LEU A C 1
ATOM 677 O O . LEU A 1 85 ? 6.080 8.060 14.089 1.00 92.94 85 LEU A O 1
ATOM 681 N N . ALA A 1 86 ? 4.421 8.154 15.599 1.00 90.44 86 ALA A N 1
ATOM 682 C CA . ALA A 1 86 ? 5.229 8.378 16.794 1.00 90.44 86 ALA A CA 1
ATOM 683 C C . ALA A 1 86 ? 4.672 7.550 17.965 1.00 90.44 86 ALA A C 1
ATOM 685 O O . ALA A 1 86 ? 3.768 6.743 17.784 1.00 90.44 86 ALA A O 1
ATOM 686 N N . ASP A 1 87 ? 5.163 7.772 19.182 1.00 89.69 87 ASP A N 1
ATOM 687 C CA . ASP A 1 87 ? 4.792 6.961 20.355 1.00 89.69 87 ASP A CA 1
ATOM 688 C C . ASP A 1 87 ? 3.332 7.134 20.818 1.00 89.69 87 ASP A C 1
ATOM 690 O O . ASP A 1 87 ? 2.859 6.400 21.684 1.00 89.69 87 ASP A O 1
ATOM 694 N N . VAL A 1 88 ? 2.608 8.110 20.267 1.00 90.62 88 VAL A N 1
ATOM 695 C CA . VAL A 1 88 ? 1.202 8.357 20.603 1.00 90.62 88 VAL A CA 1
ATOM 696 C C . VAL A 1 88 ? 0.314 7.550 19.663 1.00 90.62 88 VAL A C 1
ATOM 698 O O . VAL A 1 88 ? 0.344 7.756 18.448 1.00 90.62 88 VAL A O 1
ATOM 701 N N . ALA A 1 89 ? -0.501 6.657 20.224 1.00 90.69 89 ALA A N 1
ATOM 702 C CA . ALA A 1 89 ? -1.465 5.877 19.459 1.00 90.69 89 ALA A CA 1
ATOM 703 C C . ALA A 1 89 ? -2.476 6.787 18.740 1.00 90.69 89 ALA A C 1
ATOM 705 O O . ALA A 1 89 ? -2.878 7.831 19.254 1.00 90.69 89 ALA A O 1
ATOM 706 N N . VAL A 1 90 ? -2.936 6.369 17.558 1.00 91.88 90 VAL A N 1
ATOM 707 C CA . VAL A 1 90 ? -3.907 7.145 16.761 1.00 91.88 90 VAL A CA 1
ATOM 708 C C . VAL A 1 90 ? -5.239 7.322 17.499 1.00 91.88 90 VAL A C 1
ATOM 710 O O . VAL A 1 90 ? -5.878 8.366 17.394 1.00 91.88 90 VAL A O 1
ATOM 713 N N . GLU A 1 91 ? -5.635 6.331 18.299 1.00 89.19 91 GLU A N 1
ATOM 714 C CA . GLU A 1 91 ? -6.857 6.368 19.116 1.00 89.19 91 GLU A CA 1
ATOM 715 C C . GLU A 1 91 ? -6.789 7.419 20.236 1.00 89.19 91 GLU A C 1
ATOM 717 O O . GLU A 1 91 ? -7.811 8.005 20.593 1.00 89.19 91 GLU A O 1
ATOM 722 N N . ASP A 1 92 ? -5.579 7.730 20.710 1.00 91.62 92 ASP A N 1
ATOM 723 C CA . ASP A 1 92 ? -5.303 8.751 21.728 1.00 91.62 92 ASP A CA 1
ATOM 724 C C . ASP A 1 92 ? -5.036 10.142 21.116 1.00 91.62 92 ASP A C 1
ATOM 726 O O . ASP A 1 92 ? -4.602 11.069 21.802 1.00 91.62 92 ASP A O 1
ATOM 730 N N . GLY A 1 93 ? -5.288 10.309 19.812 1.00 90.56 93 GLY A N 1
ATOM 731 C CA . GLY A 1 93 ? -5.069 11.558 19.077 1.00 90.56 93 GLY A CA 1
ATOM 732 C C . GLY A 1 93 ? -3.701 11.674 18.399 1.00 90.56 93 GLY A C 1
ATOM 733 O O . GLY A 1 93 ? -3.345 12.758 17.936 1.00 90.56 93 GLY A O 1
ATOM 734 N N . GLY A 1 94 ? -2.934 10.583 18.326 1.00 91.69 94 GLY A N 1
ATOM 735 C CA . GLY A 1 94 ? -1.721 10.500 17.516 1.00 91.69 94 GLY A CA 1
ATOM 736 C C . GLY A 1 94 ? -2.001 10.560 16.011 1.00 91.69 94 GLY A C 1
ATOM 737 O O . GLY A 1 94 ? -3.122 10.347 15.547 1.00 91.69 94 GLY A O 1
ATOM 738 N N . GLU A 1 95 ? -0.964 10.838 15.220 1.00 94.50 95 GLU A N 1
ATOM 739 C CA . GLU A 1 95 ? -1.072 10.823 13.758 1.00 94.50 95 GLU A CA 1
ATOM 740 C C . GLU A 1 95 ? -0.751 9.432 13.196 1.00 94.50 95 GLU A C 1
ATOM 742 O O . GLU A 1 95 ? 0.219 8.809 13.641 1.00 94.50 95 GLU A O 1
ATOM 747 N N . PRO A 1 96 ? -1.509 8.936 12.201 1.00 96.56 96 PRO A N 1
ATOM 748 C CA . PRO A 1 96 ? -1.162 7.691 11.537 1.00 96.56 96 PRO A CA 1
ATOM 749 C C . PRO A 1 96 ? 0.088 7.874 10.672 1.00 96.56 96 PRO A C 1
ATOM 751 O O . PRO A 1 96 ? 0.309 8.939 10.089 1.00 96.56 96 PRO A O 1
ATOM 754 N N . LEU A 1 97 ? 0.869 6.802 10.556 1.00 96.38 97 LEU A N 1
ATOM 755 C CA . LEU A 1 97 ? 2.082 6.711 9.749 1.00 96.38 97 LEU A CA 1
ATOM 756 C C . LEU A 1 97 ? 1.814 7.096 8.290 1.00 96.38 97 LEU A C 1
ATOM 758 O O . LEU A 1 97 ? 2.614 7.801 7.683 1.00 96.38 97 LEU A O 1
ATOM 762 N N . VAL A 1 98 ? 0.670 6.665 7.751 1.00 96.75 98 VAL A N 1
ATOM 763 C CA . VAL A 1 98 ? 0.194 7.019 6.411 1.00 96.75 98 VAL A CA 1
ATOM 764 C C . VAL A 1 98 ? -1.189 7.657 6.531 1.00 96.75 98 VAL A C 1
ATOM 766 O O . VAL A 1 98 ? -2.085 7.107 7.174 1.00 96.75 98 VAL A O 1
ATOM 769 N N . LYS A 1 99 ? -1.380 8.825 5.910 1.00 95.81 99 LYS A N 1
ATOM 770 C CA . LYS A 1 99 ? -2.647 9.574 5.925 1.00 95.81 99 LYS A CA 1
ATOM 771 C C . LYS A 1 99 ? -3.436 9.322 4.641 1.00 95.81 99 LYS A C 1
ATOM 773 O O . LYS A 1 99 ? -2.869 9.285 3.550 1.00 95.81 99 LYS A O 1
ATOM 778 N N . VAL A 1 100 ? -4.759 9.202 4.759 1.00 94.81 100 VAL A N 1
ATOM 779 C CA . VAL A 1 100 ? -5.651 9.109 3.591 1.00 94.81 100 VAL A CA 1
ATOM 780 C C . VAL A 1 100 ? -5.480 10.354 2.719 1.00 94.81 100 VAL A C 1
ATOM 782 O O . VAL A 1 100 ? -5.506 11.479 3.217 1.00 94.81 100 VAL A O 1
ATOM 785 N N . GLY A 1 101 ? -5.303 10.144 1.414 1.00 93.06 101 GLY A N 1
ATOM 786 C CA . GLY A 1 101 ? -5.072 11.209 0.438 1.00 93.06 101 GLY A CA 1
ATOM 787 C C . GLY A 1 101 ? -3.600 11.523 0.155 1.00 93.06 101 GLY A C 1
ATOM 788 O O . GLY A 1 101 ? -3.343 12.348 -0.721 1.00 93.06 101 GLY A O 1
ATOM 789 N N . MET A 1 102 ? -2.649 10.869 0.837 1.00 96.38 102 MET A N 1
ATOM 790 C CA . MET A 1 102 ? -1.247 10.865 0.406 1.00 96.38 102 MET A CA 1
ATOM 791 C C . MET A 1 102 ? -1.116 10.291 -1.007 1.00 96.38 102 MET A C 1
ATOM 793 O O . MET A 1 102 ? -1.872 9.407 -1.417 1.00 96.38 102 MET A O 1
ATOM 797 N N . SER A 1 103 ? -0.161 10.817 -1.767 1.00 97.06 103 SER A N 1
ATOM 798 C CA . SER A 1 103 ? 0.148 10.319 -3.102 1.00 97.06 103 SER A CA 1
ATOM 799 C C . SER A 1 103 ? 0.824 8.951 -3.046 1.00 97.06 103 SER A C 1
ATOM 801 O O . SER A 1 103 ? 1.459 8.590 -2.058 1.00 97.06 103 SER A O 1
ATOM 803 N N . VAL A 1 104 ? 0.726 8.203 -4.146 1.00 96.00 104 VAL A N 1
ATOM 804 C CA . VAL A 1 104 ? 1.352 6.879 -4.273 1.00 96.00 104 VAL A CA 1
ATOM 805 C C . VAL A 1 104 ? 2.847 6.948 -3.950 1.00 96.00 104 VAL A C 1
ATOM 807 O O . VAL A 1 104 ? 3.331 6.139 -3.170 1.00 96.00 104 VAL A O 1
ATOM 810 N N . ASP A 1 105 ? 3.557 7.952 -4.467 1.00 96.00 105 ASP A N 1
ATOM 811 C CA . ASP A 1 105 ? 5.005 8.078 -4.274 1.00 96.00 105 ASP A CA 1
ATOM 812 C C . ASP A 1 105 ? 5.375 8.429 -2.814 1.00 96.00 105 ASP A C 1
ATOM 814 O O . ASP A 1 105 ? 6.395 7.966 -2.304 1.00 96.00 105 ASP A O 1
ATOM 818 N N . GLU A 1 106 ? 4.538 9.200 -2.105 1.00 97.56 106 GLU A N 1
ATOM 819 C CA . GLU A 1 106 ? 4.719 9.462 -0.667 1.00 97.56 106 GLU A CA 1
ATOM 820 C C . GLU A 1 106 ? 4.529 8.188 0.163 1.00 97.56 106 GLU A C 1
ATOM 822 O O . GLU A 1 106 ? 5.310 7.926 1.079 1.00 97.56 106 GLU A O 1
ATOM 827 N N . ILE A 1 107 ? 3.524 7.373 -0.175 1.00 98.00 107 ILE A N 1
ATOM 828 C CA . ILE A 1 107 ? 3.282 6.094 0.499 1.00 98.00 107 ILE A CA 1
ATOM 829 C C . ILE A 1 107 ? 4.456 5.144 0.241 1.00 98.00 107 ILE A C 1
ATOM 831 O O . ILE A 1 107 ? 4.986 4.571 1.187 1.00 98.00 107 ILE A O 1
ATOM 835 N N . GLU A 1 108 ? 4.926 5.017 -1.003 1.00 97.50 108 GLU A N 1
ATOM 836 C CA . GLU A 1 108 ? 6.078 4.171 -1.343 1.00 97.50 108 GLU A CA 1
ATOM 837 C C . GLU A 1 108 ? 7.356 4.574 -0.592 1.00 97.50 108 GLU A C 1
ATOM 839 O O . GLU A 1 108 ? 8.115 3.702 -0.159 1.00 97.50 108 GLU A O 1
ATOM 844 N N . ALA A 1 109 ? 7.585 5.877 -0.396 1.00 97.19 109 ALA A N 1
ATOM 845 C CA . ALA A 1 109 ? 8.711 6.372 0.392 1.00 97.19 109 ALA A CA 1
ATOM 846 C C . ALA A 1 109 ? 8.618 5.937 1.864 1.00 97.19 109 ALA A C 1
ATOM 848 O O . ALA A 1 109 ? 9.626 5.547 2.455 1.00 97.19 109 ALA A O 1
ATOM 849 N N . ILE A 1 110 ? 7.412 5.951 2.441 1.00 97.31 110 ILE A N 1
ATOM 850 C CA . ILE A 1 110 ? 7.164 5.457 3.801 1.00 97.31 110 ILE A CA 1
ATOM 851 C C . ILE A 1 110 ? 7.375 3.941 3.864 1.00 97.31 110 ILE A C 1
ATOM 853 O O . ILE A 1 110 ? 8.093 3.474 4.747 1.00 97.31 110 ILE A O 1
ATOM 857 N N . LEU A 1 111 ? 6.830 3.177 2.908 1.00 97.44 111 LEU A N 1
ATOM 858 C CA . LEU A 1 111 ? 7.022 1.721 2.823 1.00 97.44 111 LEU A CA 1
ATOM 859 C C . LEU A 1 111 ? 8.511 1.348 2.756 1.00 97.44 111 LEU A C 1
ATOM 861 O O . LEU A 1 111 ? 8.931 0.384 3.389 1.00 97.44 111 LEU A O 1
ATOM 865 N N . GLY A 1 112 ? 9.331 2.153 2.069 1.00 96.50 112 GLY A N 1
ATOM 866 C CA . GLY A 1 112 ? 10.788 1.987 2.009 1.00 96.50 112 GLY A CA 1
ATOM 867 C C . GLY A 1 112 ? 11.518 2.116 3.349 1.00 96.50 112 GLY A C 1
ATOM 868 O O . GLY A 1 112 ? 12.634 1.615 3.475 1.00 96.50 112 GLY A O 1
ATOM 869 N N . ALA A 1 113 ? 10.905 2.749 4.350 1.00 95.69 113 ALA A N 1
ATOM 870 C CA . ALA A 1 113 ? 11.433 2.839 5.710 1.00 95.69 113 ALA A CA 1
ATOM 871 C C . ALA A 1 113 ? 10.836 1.784 6.660 1.00 95.69 113 ALA A C 1
ATOM 873 O O . ALA A 1 113 ? 11.304 1.644 7.792 1.00 95.69 113 ALA A O 1
ATOM 874 N N . MET A 1 114 ? 9.809 1.044 6.229 1.00 95.56 114 MET A N 1
ATOM 875 C CA . MET A 1 114 ? 9.155 0.040 7.063 1.00 95.56 114 MET A CA 1
ATOM 876 C C . MET A 1 114 ? 9.975 -1.255 7.142 1.00 95.56 114 MET A C 1
ATOM 878 O O . MET A 1 114 ? 10.655 -1.635 6.185 1.00 95.56 114 MET A O 1
ATOM 882 N N . PRO A 1 115 ? 9.882 -2.001 8.259 1.00 95.81 115 PRO A N 1
ATOM 883 C CA . PRO A 1 115 ? 10.388 -3.364 8.316 1.00 95.81 115 PRO A CA 1
ATOM 884 C C . PRO A 1 115 ? 9.789 -4.222 7.194 1.00 95.81 115 PRO A C 1
ATOM 886 O O . PRO A 1 115 ? 8.570 -4.267 7.021 1.00 95.81 115 PRO A O 1
ATOM 889 N N . GLN A 1 116 ? 10.642 -4.962 6.479 1.00 94.88 116 GLN A N 1
ATOM 890 C CA . GLN A 1 116 ? 10.237 -5.813 5.351 1.00 94.88 116 GLN A CA 1
ATOM 891 C C . GLN A 1 116 ? 9.119 -6.803 5.715 1.00 94.88 116 GLN A C 1
ATOM 893 O O . GLN A 1 116 ? 8.283 -7.131 4.875 1.00 94.88 116 GLN A O 1
ATOM 898 N N . GLU A 1 117 ? 9.097 -7.283 6.958 1.00 95.75 117 GLU A N 1
ATOM 899 C CA . GLU A 1 117 ? 8.062 -8.193 7.448 1.00 95.75 117 GLU A CA 1
ATOM 900 C C . GLU A 1 117 ? 6.666 -7.561 7.390 1.00 95.75 117 GLU A C 1
ATOM 902 O O . GLU A 1 117 ? 5.741 -8.202 6.904 1.00 95.75 117 GLU A O 1
ATOM 907 N N . ILE A 1 118 ? 6.533 -6.288 7.779 1.00 96.31 118 ILE A N 1
ATOM 908 C CA . ILE A 1 118 ? 5.256 -5.566 7.724 1.00 96.31 118 ILE A CA 1
ATOM 909 C C . ILE A 1 118 ? 4.807 -5.403 6.270 1.00 96.31 118 ILE A C 1
ATOM 911 O O . ILE A 1 118 ? 3.665 -5.710 5.938 1.00 96.31 118 ILE A O 1
ATOM 915 N N . VAL A 1 119 ? 5.717 -4.980 5.386 1.00 97.31 119 VAL A N 1
ATOM 916 C CA . VAL A 1 119 ? 5.428 -4.827 3.949 1.00 97.31 119 VAL A CA 1
ATOM 917 C C . VAL A 1 119 ? 4.972 -6.157 3.342 1.00 97.31 119 VAL A C 1
ATOM 919 O O . VAL A 1 119 ? 3.972 -6.207 2.630 1.00 97.31 119 VAL A O 1
ATOM 922 N N . SER A 1 120 ? 5.670 -7.248 3.660 1.00 96.38 120 SER A N 1
ATOM 923 C CA . SER A 1 120 ? 5.350 -8.587 3.148 1.00 96.38 120 SER A CA 1
ATOM 924 C C . SER A 1 120 ? 3.993 -9.080 3.649 1.00 96.38 120 SER A C 1
ATOM 926 O O . SER A 1 120 ? 3.254 -9.713 2.898 1.00 96.38 120 SER A O 1
ATOM 928 N N . GLU A 1 121 ? 3.655 -8.780 4.901 1.00 97.12 121 GLU A N 1
ATOM 929 C CA . GLU A 1 121 ? 2.382 -9.150 5.510 1.00 97.12 121 GLU A CA 1
ATOM 930 C C . GLU A 1 121 ? 1.202 -8.413 4.854 1.00 97.12 121 GLU A C 1
ATOM 932 O O . GLU A 1 121 ? 0.226 -9.055 4.458 1.00 97.12 121 GLU A O 1
ATOM 937 N N . ILE A 1 122 ? 1.322 -7.096 4.631 1.00 97.19 122 ILE A N 1
ATOM 938 C CA . ILE A 1 122 ? 0.310 -6.319 3.892 1.00 97.19 122 ILE A CA 1
ATOM 939 C C . ILE A 1 122 ? 0.175 -6.858 2.463 1.00 97.19 122 ILE A C 1
ATOM 941 O O . ILE A 1 122 ? -0.935 -7.085 1.982 1.00 97.19 122 ILE A O 1
ATOM 945 N N . TRP A 1 123 ? 1.297 -7.109 1.784 1.00 97.12 123 TRP A N 1
ATOM 946 C CA . TRP A 1 123 ? 1.287 -7.597 0.405 1.00 97.12 123 TRP A CA 1
ATOM 947 C C . TRP A 1 123 ? 0.628 -8.976 0.275 1.00 97.12 123 TRP A C 1
ATOM 949 O O . TRP A 1 123 ? -0.144 -9.230 -0.653 1.00 97.12 123 TRP A O 1
ATOM 959 N N . ALA A 1 124 ? 0.865 -9.866 1.241 1.00 95.75 124 ALA A N 1
ATOM 960 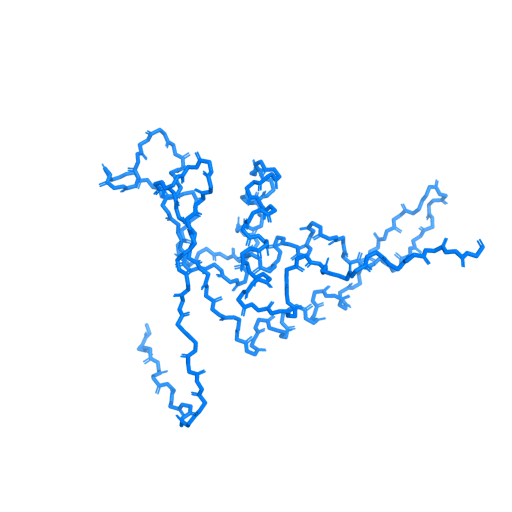C CA . ALA A 1 124 ? 0.196 -11.158 1.311 1.00 95.75 124 ALA A CA 1
ATOM 961 C C . ALA A 1 124 ? -1.320 -11.019 1.532 1.00 95.75 124 ALA A C 1
ATOM 963 O O . ALA A 1 124 ? -2.090 -11.758 0.910 1.00 95.75 124 ALA A O 1
ATOM 964 N N . ALA A 1 125 ? -1.749 -10.070 2.372 1.00 95.19 125 ALA A N 1
ATOM 965 C CA . ALA A 1 125 ? -3.162 -9.769 2.591 1.00 95.19 125 ALA A CA 1
ATOM 966 C C . ALA A 1 125 ? -3.840 -9.260 1.308 1.00 95.19 125 ALA A C 1
ATOM 968 O O . ALA A 1 125 ? -4.920 -9.738 0.957 1.00 95.19 125 ALA A O 1
ATOM 969 N N . ILE A 1 126 ? -3.173 -8.383 0.548 1.00 95.19 126 ILE A N 1
ATOM 970 C CA . ILE A 1 126 ? -3.643 -7.935 -0.773 1.00 95.19 126 ILE A CA 1
ATOM 971 C C . ILE A 1 126 ? -3.843 -9.136 -1.704 1.00 95.19 126 ILE A C 1
ATOM 973 O O . ILE A 1 126 ? -4.929 -9.302 -2.253 1.00 95.19 126 ILE A O 1
ATOM 977 N N . GLY A 1 127 ? -2.863 -10.040 -1.807 1.00 93.00 127 GLY A N 1
ATOM 978 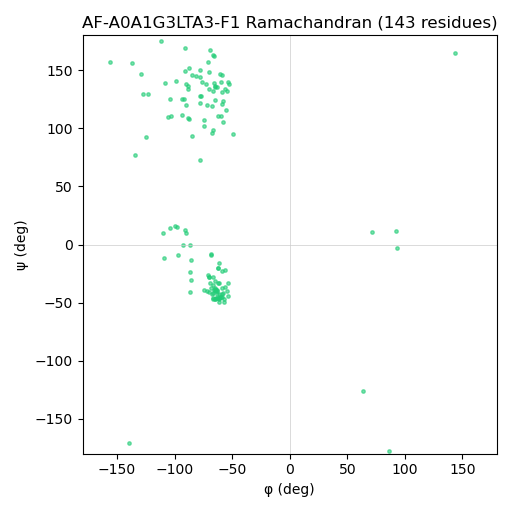C CA . GLY A 1 127 ? -2.970 -11.241 -2.650 1.00 93.00 127 GLY A CA 1
ATOM 979 C C . GLY A 1 127 ? -3.979 -12.297 -2.177 1.00 93.00 127 GLY A C 1
ATOM 980 O O . GLY A 1 127 ? -4.209 -13.301 -2.859 1.00 93.00 127 GLY A O 1
ATOM 981 N N . ALA A 1 128 ? -4.560 -12.146 -0.985 1.00 90.88 128 ALA A N 1
ATOM 982 C CA . ALA A 1 128 ? -5.704 -12.944 -0.544 1.00 90.88 128 ALA A CA 1
ATOM 983 C C . ALA A 1 128 ? -7.039 -12.349 -1.024 1.00 90.88 128 ALA A C 1
ATOM 985 O O . ALA A 1 128 ? -7.979 -13.100 -1.273 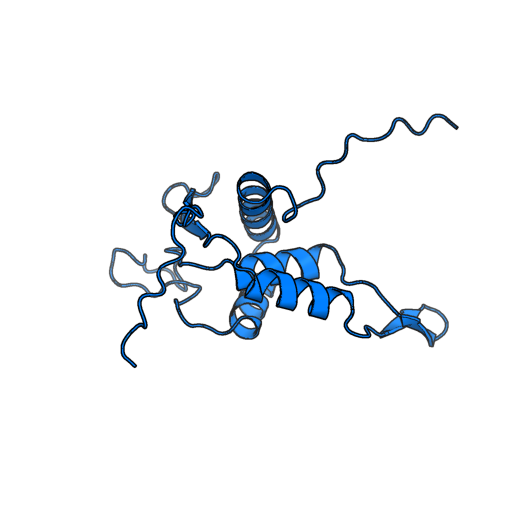1.00 90.88 128 ALA A O 1
ATOM 986 N N . ILE A 1 129 ? -7.105 -11.024 -1.175 1.00 88.25 129 ILE A N 1
ATOM 987 C CA . ILE A 1 129 ? -8.294 -10.284 -1.621 1.00 88.25 129 ILE A CA 1
ATOM 988 C C . ILE A 1 129 ? -8.348 -10.227 -3.152 1.00 88.25 129 ILE A C 1
ATOM 990 O O . ILE A 1 129 ? -9.408 -10.399 -3.751 1.00 88.25 129 ILE A O 1
ATOM 994 N N . VAL A 1 130 ? -7.192 -10.021 -3.784 1.00 87.31 130 VAL A N 1
ATOM 995 C CA . VAL A 1 130 ? -7.022 -9.847 -5.226 1.00 87.31 130 VAL A CA 1
ATOM 996 C C . VAL A 1 130 ? -6.011 -10.888 -5.710 1.00 87.31 130 VAL A C 1
ATOM 998 O O . VAL A 1 130 ? -4.812 -10.635 -5.671 1.00 87.31 130 VAL A O 1
ATOM 1001 N N . PRO A 1 131 ? -6.449 -12.077 -6.163 1.00 83.38 131 PRO A N 1
ATOM 1002 C CA . PRO A 1 131 ? -5.538 -13.179 -6.496 1.00 83.38 131 PRO A CA 1
ATOM 1003 C C . PRO A 1 131 ? -4.533 -12.896 -7.624 1.00 83.38 131 PRO A C 1
ATOM 1005 O O . PRO A 1 131 ? -3.589 -13.661 -7.802 1.00 83.38 131 PRO A O 1
ATOM 1008 N N . THR A 1 132 ? -4.762 -11.849 -8.422 1.00 86.12 132 THR A N 1
ATOM 1009 C CA . THR A 1 132 ? -3.858 -11.390 -9.487 1.00 86.12 132 THR A CA 1
ATOM 1010 C C . THR A 1 132 ? -2.766 -10.446 -8.990 1.00 86.12 132 THR A C 1
ATOM 1012 O O . THR A 1 132 ? -1.832 -10.181 -9.740 1.00 86.12 132 THR A O 1
ATOM 1015 N N . TRP A 1 133 ? -2.896 -9.928 -7.768 1.00 91.75 133 TRP A N 1
ATOM 1016 C CA . TRP A 1 133 ? -1.926 -9.076 -7.080 1.00 91.75 133 TRP A CA 1
ATOM 1017 C C . TRP A 1 133 ? -1.338 -9.856 -5.892 1.00 91.75 133 TRP A C 1
ATOM 1019 O O . TRP A 1 133 ? -1.769 -10.973 -5.582 1.00 91.75 133 TRP A O 1
ATOM 1029 N N . GLY A 1 134 ? -0.359 -9.284 -5.197 1.00 90.75 134 GLY A N 1
ATOM 1030 C CA . GLY A 1 134 ? 0.301 -9.947 -4.079 1.00 90.75 134 GLY A CA 1
ATOM 1031 C C . GLY A 1 134 ? 1.471 -10.849 -4.493 1.00 90.75 134 GLY A C 1
ATOM 1032 O O . GLY A 1 134 ? 1.819 -10.965 -5.673 1.00 90.75 134 GLY A O 1
ATOM 1033 N N . PRO A 1 135 ? 2.101 -11.529 -3.520 1.00 88.44 135 PRO A N 1
ATOM 1034 C CA . PRO A 1 135 ? 3.185 -12.456 -3.804 1.00 88.44 135 PRO A CA 1
ATOM 1035 C C . PRO A 1 135 ? 2.686 -13.628 -4.652 1.00 88.44 135 PRO A C 1
ATOM 1037 O O . PRO A 1 135 ? 1.649 -14.230 -4.361 1.00 88.44 135 PRO A O 1
ATOM 1040 N N . TYR A 1 136 ? 3.460 -13.995 -5.675 1.00 76.06 136 TYR A N 1
ATOM 1041 C CA . TYR A 1 136 ? 3.171 -15.158 -6.510 1.00 76.06 136 TYR A CA 1
ATOM 1042 C C . TYR A 1 136 ? 3.097 -16.435 -5.657 1.00 76.06 136 TYR A C 1
ATOM 1044 O O . TYR A 1 136 ? 4.052 -16.789 -4.968 1.00 76.06 136 TYR A O 1
ATOM 1052 N N . LYS A 1 137 ? 1.963 -17.143 -5.728 1.00 68.50 137 LYS A N 1
ATOM 1053 C CA . LYS A 1 137 ? 1.678 -18.358 -4.939 1.00 68.50 137 LYS A CA 1
ATOM 1054 C C . LYS A 1 137 ? 1.934 -19.667 -5.692 1.00 68.50 137 LYS A C 1
ATOM 1056 O O . LYS A 1 137 ? 1.413 -20.698 -5.277 1.00 68.50 137 LYS A O 1
ATOM 1061 N N . GLY A 1 138 ? 2.653 -19.650 -6.817 1.00 57.19 138 GLY A N 1
ATOM 1062 C CA . GLY A 1 138 ? 2.857 -20.876 -7.592 1.00 57.19 138 GLY A CA 1
ATOM 1063 C C . GLY A 1 138 ? 3.474 -21.977 -6.738 1.00 57.19 138 GLY A C 1
ATOM 1064 O O . GLY A 1 138 ? 4.421 -21.731 -5.989 1.00 57.19 138 GLY A O 1
ATOM 1065 N N . GLU A 1 139 ? 2.918 -23.184 -6.847 1.00 49.81 139 GLU A N 1
ATOM 1066 C CA . GLU A 1 139 ? 3.521 -24.368 -6.245 1.00 49.81 139 GLU A CA 1
ATOM 1067 C C . GLU A 1 139 ? 4.975 -24.474 -6.726 1.00 49.81 139 GLU A C 1
ATOM 1069 O O . GLU A 1 139 ? 5.240 -24.200 -7.905 1.00 49.81 139 GLU A O 1
ATOM 1074 N N . PRO A 1 140 ? 5.933 -24.844 -5.857 1.00 46.91 140 PRO A N 1
ATOM 1075 C CA . PRO A 1 140 ? 7.272 -25.159 -6.314 1.00 46.91 140 PRO A CA 1
ATOM 1076 C C . PRO A 1 140 ? 7.142 -26.294 -7.327 1.00 46.91 140 PRO A C 1
ATOM 1078 O O . PRO A 1 140 ? 6.866 -27.435 -6.967 1.00 46.91 140 PRO A O 1
ATOM 1081 N N . THR A 1 141 ? 7.292 -25.976 -8.612 1.00 48.84 141 THR A N 1
ATOM 1082 C CA . THR A 1 141 ? 7.436 -26.996 -9.642 1.00 48.84 141 THR A CA 1
ATOM 1083 C C . THR A 1 141 ? 8.669 -27.790 -9.264 1.00 48.84 141 THR A C 1
ATOM 1085 O O . THR A 1 141 ? 9.772 -27.246 -9.301 1.00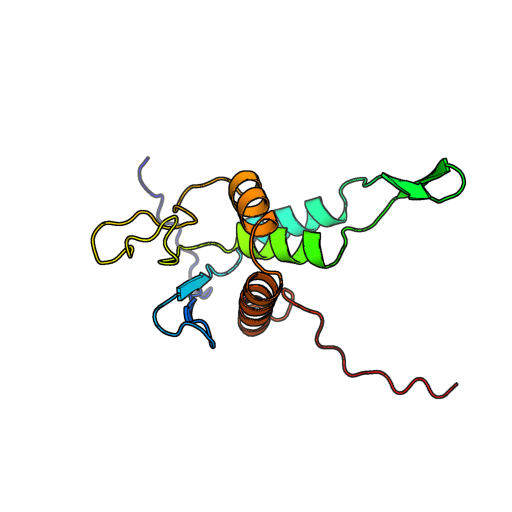 48.84 141 THR A O 1
ATOM 1088 N N . ASP A 1 142 ? 8.455 -29.039 -8.855 1.00 46.97 142 ASP A N 1
ATOM 1089 C CA . ASP A 1 142 ? 9.479 -30.047 -8.615 1.00 46.97 142 ASP A CA 1
ATOM 1090 C C . ASP A 1 142 ? 10.400 -30.057 -9.846 1.00 46.97 142 ASP A C 1
ATOM 1092 O O . ASP A 1 142 ? 10.088 -30.654 -10.879 1.00 46.97 142 ASP A O 1
ATOM 1096 N N . SER A 1 143 ? 11.511 -29.319 -9.795 1.00 47.47 143 SER A N 1
ATOM 1097 C CA . SER A 1 143 ? 12.478 -29.275 -10.884 1.00 47.47 143 SER A CA 1
ATOM 1098 C C . SER A 1 143 ? 13.317 -30.543 -10.803 1.00 47.47 143 SER A C 1
ATOM 1100 O O . SER A 1 143 ? 14.470 -30.527 -10.379 1.00 47.47 143 SER A O 1
ATOM 1102 N N . LYS A 1 144 ? 12.702 -31.665 -11.174 1.00 47.09 144 LYS A N 1
ATOM 1103 C CA . LYS A 1 144 ? 13.406 -32.858 -11.628 1.00 47.09 144 LYS A CA 1
ATOM 1104 C C . LYS A 1 144 ? 13.672 -32.682 -13.117 1.00 47.09 144 LYS A C 1
ATOM 1106 O O . LYS A 1 144 ? 12.812 -33.005 -13.928 1.00 47.09 144 LYS A O 1
ATOM 1111 N N . ASN A 1 145 ? 14.847 -32.154 -13.440 1.00 42.88 145 ASN A N 1
ATOM 1112 C CA . ASN A 1 145 ? 15.544 -32.405 -14.699 1.00 42.88 145 ASN A CA 1
ATOM 1113 C C . ASN A 1 145 ? 17.023 -32.610 -14.389 1.00 42.88 145 ASN A C 1
ATOM 1115 O O . ASN A 1 145 ? 17.592 -31.730 -13.706 1.00 42.88 145 ASN A O 1
#

Foldseek 3Di:
DPDDPDDPDPDDLDDWDWDADPVHRVKTFTFADADPVLVVVLVCLQVPQDWDQDPVRDTDRDGDDPLSQLLSNSLRGGDDIQCFCDPDTVVNVGDHLDDPPDHSVVSSVSVVVDDPVVSLRSLCVSCVVPVVGGDDPDDPPPPPD

pLDDT: mean 86.09, std 14.79, range [39.41, 98.0]

Sequence (145 aa):
MAERKVNFGAYAILEPVKYQFAKMPEWYWVIEPPTSRDELQMAKFYNAPQITIGPAGTSRPGLPTWIETAHREIALTFGGTNIPLADVAVEDGGEPLVKVGMSVDEIEAILGAMPQEIVSEIWAAIGAIVPTWGPYKGEPTDSKN